Protein AF-A0A497GZ08-F1 (afdb_monomer)

Radius of gyration: 12.35 Å; Cα contacts (8 Å, |Δi|>4): 46; chains: 1; bou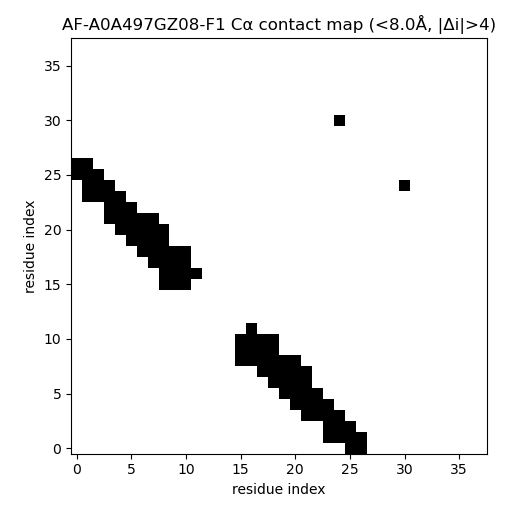nding box: 26×13×33 Å

Mean predicted aligned error: 2.53 Å

Nearest PDB structures (foldseek):
  9fw3-assembly1_B  TM=8.193E-01  e=7.513E+00  Mycolicibacterium thermoresistibile ATCC 19527
  3cw1-assembly2_M  TM=3.622E-01  e=8.007E+00  Homo sapiens

Secondary structure (DSSP, 8-state):
--EEEEEEEEEETTEEEEEEEEEEE-TT-------S--

Solvent-accessible surface area (backbone atoms only — not comparable to full-atom values): 2672 Å² total; per-residue (Å²): 110,74,49,77,44,73,61,40,64,44,70,60,90,91,45,70,80,35,73,64,40,68,49,78,44,57,62,93,62,87,84,84,93,84,76,75,95,126

Structure (mmCIF, N/CA/C/O backbone):
data_AF-A0A497GZ08-F1
#
_entry.id   AF-A0A497GZ08-F1
#
loop_
_atom_site.group_PDB
_atom_site.id
_atom_site.type_symbol
_atom_site.label_atom_id
_atom_site.label_alt_id
_atom_site.label_comp_id
_atom_site.label_asym_id
_atom_site.label_entity_id
_atom_site.label_seq_id
_atom_site.pdbx_PDB_ins_code
_atom_site.Cartn_x
_atom_site.Cartn_y
_atom_site.Cartn_z
_atom_site.occupancy
_atom_site.B_iso_or_equiv
_atom_site.auth_seq_id
_atom_site.auth_comp_id
_atom_site.auth_asym_id
_atom_site.auth_atom_id
_atom_site.pdbx_PDB_model_num
ATOM 1 N N . MET A 1 1 ? -14.799 5.683 12.417 1.00 82.56 1 MET A N 1
ATOM 2 C CA . MET A 1 1 ? -14.460 6.068 11.026 1.00 82.56 1 MET A CA 1
ATOM 3 C C . MET A 1 1 ? -13.963 4.834 10.280 1.00 82.56 1 MET A C 1
ATOM 5 O O . MET A 1 1 ? -13.189 4.084 10.848 1.00 82.56 1 MET A O 1
ATOM 9 N N . LYS A 1 2 ? -14.422 4.595 9.045 1.00 94.19 2 LYS A N 1
ATOM 10 C CA . LYS A 1 2 ? -14.021 3.442 8.211 1.00 94.19 2 LYS A CA 1
ATOM 11 C C . LYS A 1 2 ? -13.092 3.917 7.090 1.00 94.19 2 LYS A C 1
ATOM 13 O O . LYS A 1 2 ? -13.364 4.964 6.502 1.00 94.19 2 LYS A O 1
ATOM 18 N N . VAL A 1 3 ? -12.047 3.153 6.768 1.00 97.62 3 VAL A N 1
ATOM 19 C CA . VAL A 1 3 ? -11.179 3.388 5.597 1.00 97.62 3 VAL A CA 1
ATOM 20 C C . VAL A 1 3 ? -11.428 2.299 4.557 1.00 97.62 3 VAL A C 1
ATOM 22 O O . VAL A 1 3 ? -11.645 1.134 4.891 1.00 97.62 3 VAL A O 1
ATOM 25 N N . THR A 1 4 ? -11.454 2.667 3.276 1.00 97.94 4 THR A N 1
ATOM 26 C CA . THR A 1 4 ? -11.684 1.715 2.184 1.00 97.94 4 THR A CA 1
ATOM 27 C C . THR A 1 4 ? -10.874 2.095 0.949 1.00 97.94 4 THR A C 1
ATOM 29 O O . THR A 1 4 ? -10.990 3.207 0.439 1.00 97.94 4 THR A O 1
ATOM 32 N N . LEU A 1 5 ? -10.081 1.145 0.462 1.00 98.12 5 LEU A N 1
ATOM 33 C CA . LEU A 1 5 ? -9.387 1.160 -0.819 1.00 98.12 5 LEU A CA 1
ATOM 34 C C . LEU A 1 5 ? -10.086 0.155 -1.736 1.00 98.12 5 LEU A C 1
ATOM 36 O O . LEU A 1 5 ? -10.235 -1.010 -1.367 1.00 98.12 5 LEU A O 1
ATOM 40 N N . LYS A 1 6 ? -10.515 0.604 -2.917 1.00 98.19 6 LYS A N 1
ATOM 41 C CA . LYS A 1 6 ? -11.118 -0.257 -3.942 1.00 98.19 6 LYS A CA 1
ATOM 42 C C . LYS A 1 6 ? -10.305 -0.153 -5.215 1.00 98.19 6 LYS A C 1
ATOM 44 O O . LYS A 1 6 ? -10.147 0.959 -5.718 1.00 98.19 6 LYS A O 1
ATOM 49 N N . SER A 1 7 ? -9.811 -1.287 -5.698 1.00 98.31 7 SER A N 1
ATOM 50 C CA . SER A 1 7 ? -8.999 -1.394 -6.913 1.00 98.31 7 SER A CA 1
ATOM 51 C C . SER A 1 7 ? -7.930 -0.303 -7.019 1.00 98.31 7 SER A C 1
ATOM 53 O O . SER A 1 7 ? -7.788 0.368 -8.043 1.00 98.31 7 SER A O 1
ATOM 55 N N . LEU A 1 8 ? -7.203 -0.068 -5.920 1.00 98.19 8 LEU A N 1
ATOM 56 C CA . LEU A 1 8 ? -6.136 0.921 -5.894 1.00 98.19 8 LEU A CA 1
ATOM 57 C C . LEU A 1 8 ? -4.989 0.424 -6.772 1.00 98.19 8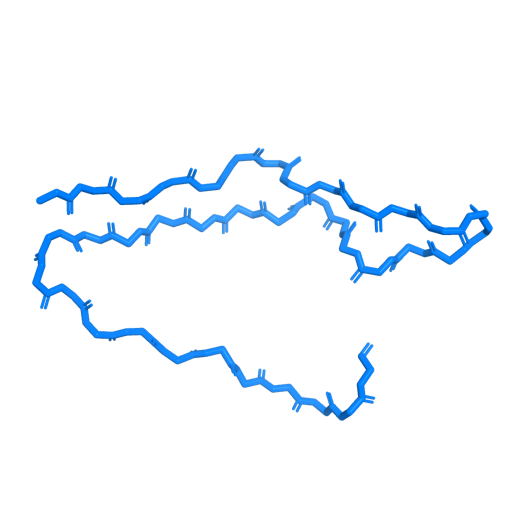 LEU A C 1
ATOM 59 O O . LEU A 1 8 ? -4.367 -0.592 -6.472 1.00 98.19 8 LEU A O 1
ATOM 63 N N . SER A 1 9 ? -4.664 1.205 -7.796 1.00 98.38 9 SER A N 1
ATOM 64 C CA . SER A 1 9 ? -3.485 0.998 -8.630 1.00 98.38 9 SER A CA 1
ATOM 65 C C . SER A 1 9 ? -2.624 2.256 -8.667 1.00 98.38 9 SER A C 1
ATOM 67 O O . SER A 1 9 ? -3.123 3.379 -8.780 1.00 98.38 9 SER A O 1
ATOM 69 N N . LYS A 1 10 ? -1.304 2.077 -8.614 1.00 97.88 10 LYS A N 1
ATOM 70 C CA . LYS A 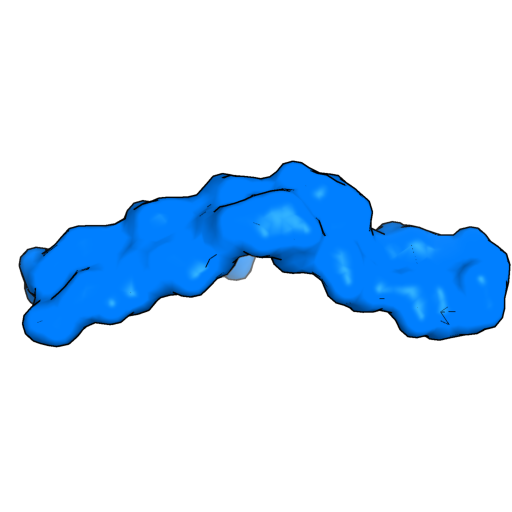1 10 ? -0.316 3.141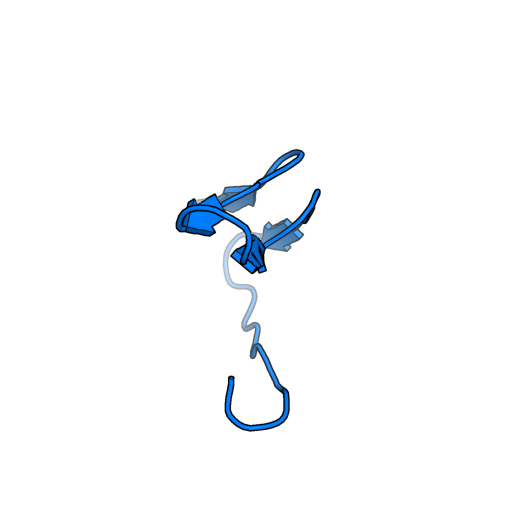 -8.778 1.00 97.88 10 LYS A CA 1
ATOM 71 C C . LYS A 1 10 ? 0.861 2.653 -9.605 1.00 97.88 10 LYS A C 1
ATOM 73 O O . LYS A 1 10 ? 1.631 1.797 -9.174 1.00 97.88 10 LYS A O 1
ATOM 78 N N . 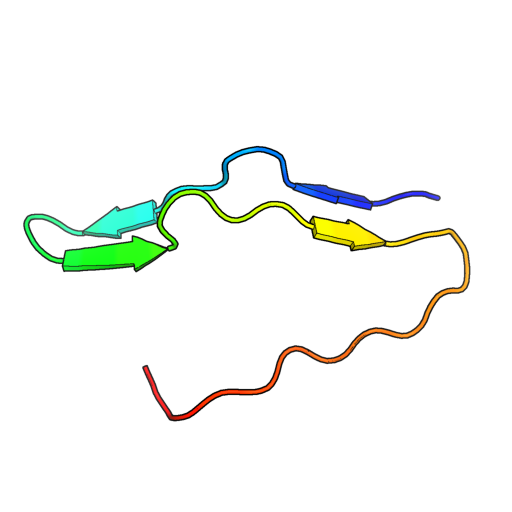TYR A 1 11 ? 1.026 3.259 -10.777 1.00 98.44 11 TYR A N 1
ATOM 79 C CA . TYR A 1 11 ? 2.087 2.919 -11.721 1.00 98.44 11 TYR A CA 1
ATOM 80 C C . TYR A 1 11 ? 3.046 4.094 -11.934 1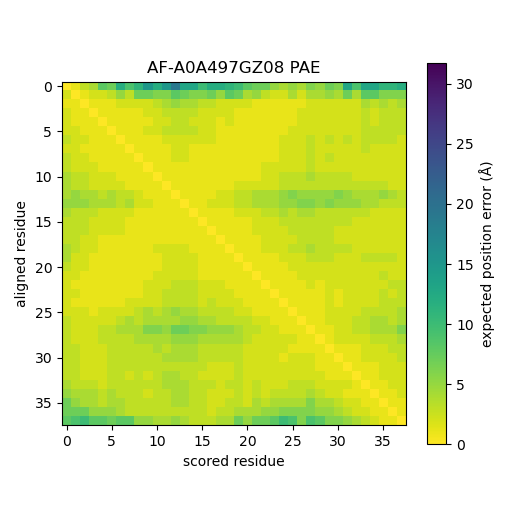.00 98.44 11 TYR A C 1
ATOM 82 O O . TYR A 1 11 ? 2.640 5.260 -11.922 1.00 98.44 11 TYR A O 1
ATOM 90 N N . PHE A 1 12 ? 4.317 3.768 -12.156 1.00 98.00 12 PHE A N 1
ATOM 91 C CA . PHE A 1 12 ? 5.388 4.695 -12.508 1.00 98.00 12 PHE A CA 1
ATOM 92 C C . PHE A 1 12 ? 6.043 4.219 -13.807 1.00 98.00 12 PHE A C 1
ATOM 94 O O . PHE A 1 12 ? 6.907 3.340 -13.816 1.00 98.00 12 PHE A O 1
ATOM 101 N N . GLY A 1 13 ? 5.590 4.768 -14.937 1.00 97.25 13 GLY A N 1
ATOM 102 C CA . GLY A 1 13 ? 5.996 4.289 -16.257 1.00 97.25 13 GLY A CA 1
ATOM 103 C C . GLY A 1 13 ? 5.626 2.815 -16.441 1.00 97.25 13 GLY A C 1
ATOM 104 O O . GLY A 1 13 ? 4.452 2.461 -16.415 1.00 97.25 13 GLY A O 1
ATOM 105 N N . LYS A 1 14 ? 6.637 1.956 -16.611 1.00 96.94 14 LYS A N 1
ATOM 106 C CA . LYS A 1 14 ? 6.448 0.502 -16.758 1.00 96.94 14 LYS A CA 1
ATOM 107 C C . LYS A 1 14 ? 6.305 -0.237 -15.423 1.00 96.94 14 LYS A C 1
ATOM 109 O O . LYS A 1 14 ? 5.944 -1.409 -15.425 1.00 96.94 14 LYS A O 1
ATOM 114 N N . VAL A 1 15 ? 6.610 0.416 -14.301 1.00 97.75 15 VAL A N 1
ATOM 115 C CA . VAL A 1 15 ? 6.583 -0.212 -12.977 1.00 97.75 15 VAL A CA 1
ATOM 116 C C . VAL A 1 15 ? 5.174 -0.146 -12.410 1.00 97.75 15 VAL A C 1
ATOM 118 O O . VAL A 1 15 ? 4.606 0.941 -12.284 1.00 97.75 15 VAL A O 1
ATOM 121 N N . ARG A 1 16 ? 4.629 -1.302 -12.027 1.00 97.69 16 ARG A N 1
ATOM 122 C CA . ARG A 1 16 ? 3.365 -1.392 -11.297 1.00 97.69 16 ARG A CA 1
ATOM 123 C C . ARG A 1 16 ? 3.646 -1.505 -9.801 1.00 97.69 16 ARG A C 1
ATOM 125 O O . ARG A 1 16 ? 3.884 -2.599 -9.315 1.00 97.69 16 ARG A O 1
ATOM 132 N N . ALA A 1 17 ? 3.686 -0.370 -9.104 1.00 97.50 17 ALA A N 1
ATOM 133 C CA . ALA A 1 17 ? 4.019 -0.337 -7.677 1.00 97.50 17 ALA A CA 1
ATOM 134 C C . ALA A 1 17 ? 2.857 -0.822 -6.798 1.00 97.50 17 ALA A C 1
ATOM 136 O O . ALA A 1 17 ? 3.066 -1.471 -5.784 1.00 97.50 17 ALA A O 1
ATOM 137 N N . VAL A 1 18 ? 1.624 -0.524 -7.205 1.00 97.69 18 VAL A N 1
ATOM 138 C CA . VAL A 1 18 ? 0.402 -1.075 -6.610 1.00 97.69 18 VAL A CA 1
ATOM 139 C C . VAL A 1 18 ? -0.507 -1.468 -7.767 1.00 97.69 18 VAL A C 1
ATOM 141 O O . VAL A 1 18 ? -0.692 -0.645 -8.663 1.00 97.69 18 VAL A O 1
ATOM 144 N N . ASP A 1 19 ? -1.039 -2.689 -7.789 1.00 97.94 19 ASP A N 1
ATOM 145 C CA . ASP A 1 19 ? -1.906 -3.193 -8.865 1.00 97.94 19 ASP A CA 1
ATOM 146 C C . ASP A 1 19 ? -3.154 -3.855 -8.256 1.00 97.94 19 ASP A C 1
ATOM 148 O O . ASP A 1 19 ? -3.041 -4.877 -7.584 1.00 97.94 19 ASP A O 1
ATOM 152 N N . ASP A 1 20 ? -4.316 -3.225 -8.446 1.00 98.25 20 ASP A N 1
ATOM 153 C CA . ASP A 1 20 ? -5.65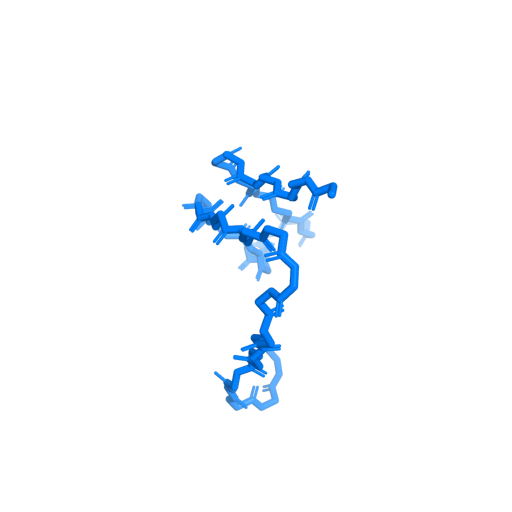3 -3.698 -8.051 1.00 98.25 20 ASP A CA 1
ATOM 154 C C . ASP A 1 20 ? -5.803 -4.113 -6.573 1.00 98.25 20 ASP A C 1
ATOM 156 O O . ASP A 1 20 ? -6.393 -5.138 -6.222 1.00 98.25 20 ASP A O 1
ATOM 160 N N . VAL A 1 21 ? -5.280 -3.292 -5.660 1.00 97.88 21 VAL A N 1
ATOM 161 C CA . VAL A 1 21 ? -5.361 -3.578 -4.222 1.00 97.88 21 VAL A CA 1
ATOM 162 C C . VAL A 1 21 ? -6.710 -3.152 -3.648 1.00 97.88 21 VAL A C 1
ATOM 164 O O . VAL A 1 21 ? -7.147 -2.007 -3.794 1.00 97.88 21 VAL A O 1
ATOM 167 N N . ASN A 1 22 ? -7.340 -4.076 -2.923 1.00 98.06 22 ASN A N 1
ATOM 168 C CA . ASN A 1 22 ? -8.579 -3.864 -2.185 1.00 98.06 22 ASN A CA 1
ATOM 169 C C . ASN A 1 22 ? -8.316 -4.048 -0.683 1.00 98.06 22 ASN A C 1
ATOM 171 O O . ASN A 1 22 ? -7.764 -5.067 -0.275 1.00 98.06 22 ASN A O 1
ATOM 175 N N . LEU A 1 23 ? -8.695 -3.061 0.133 1.00 97.75 23 LEU A N 1
ATOM 176 C CA . LEU A 1 23 ? -8.512 -3.086 1.587 1.00 97.75 23 LEU A CA 1
ATOM 177 C C . LEU A 1 23 ? -9.667 -2.361 2.276 1.00 97.75 23 LEU A C 1
ATOM 179 O O . LEU A 1 23 ? -10.008 -1.235 1.916 1.00 97.75 23 LEU A O 1
ATOM 183 N N . GLU A 1 24 ? -10.221 -2.973 3.314 1.00 97.94 24 GLU A N 1
ATOM 184 C CA . GLU A 1 24 ? -11.165 -2.330 4.221 1.00 97.94 24 GLU A CA 1
ATOM 185 C C . GLU A 1 24 ? -10.586 -2.361 5.632 1.00 97.94 24 GLU A C 1
ATOM 187 O O . GLU A 1 24 ? -10.109 -3.401 6.071 1.00 97.94 24 GLU A O 1
ATOM 192 N N . ILE A 1 25 ? -10.615 -1.218 6.317 1.00 97.69 25 ILE A N 1
ATOM 193 C CA . ILE A 1 25 ? -10.214 -1.103 7.721 1.00 97.69 25 ILE A CA 1
ATOM 194 C C . ILE A 1 25 ? -11.413 -0.559 8.489 1.00 97.69 25 ILE A C 1
ATOM 196 O O . ILE A 1 25 ? -11.923 0.532 8.185 1.00 97.69 25 ILE A O 1
ATOM 200 N N . GLY A 1 26 ? -11.887 -1.353 9.442 1.00 97.81 26 GLY A N 1
ATOM 201 C CA . GLY A 1 26 ? -12.987 -1.029 10.331 1.00 97.81 26 GLY A CA 1
ATOM 202 C C . GLY A 1 26 ? -12.623 0.031 11.368 1.00 97.81 26 GLY A C 1
ATOM 203 O O . GLY A 1 26 ? -11.465 0.388 11.574 1.00 97.81 26 GLY A O 1
ATOM 204 N N . ASP A 1 27 ? -13.646 0.551 12.040 1.00 97.38 27 ASP A N 1
ATOM 205 C CA . ASP A 1 27 ? -13.439 1.504 13.127 1.00 97.38 27 ASP A CA 1
ATOM 206 C C . ASP A 1 27 ? -12.793 0.821 14.339 1.00 97.38 27 ASP A C 1
ATOM 208 O O . ASP A 1 27 ? -13.249 -0.237 14.768 1.00 97.38 27 ASP A O 1
ATOM 212 N N . GLY A 1 28 ? -11.732 1.422 14.883 1.00 96.00 28 GLY A N 1
ATOM 213 C CA . GLY A 1 28 ? -10.962 0.856 15.997 1.00 96.00 28 GLY A CA 1
ATOM 214 C C . GLY A 1 28 ? -10.079 -0.347 15.635 1.00 96.00 28 GLY A C 1
ATOM 215 O O . GLY A 1 28 ? -9.442 -0.913 16.522 1.00 96.00 28 GLY A O 1
ATOM 216 N N . GLU A 1 29 ? -10.018 -0.736 14.359 1.00 96.62 29 GLU A N 1
ATOM 217 C CA . GLU A 1 29 ? -9.199 -1.855 13.897 1.00 96.62 29 GLU A CA 1
ATOM 218 C C . GLU A 1 29 ? -7.724 -1.447 13.760 1.00 96.62 29 GLU A C 1
ATOM 220 O O . GLU A 1 29 ? -7.396 -0.398 13.201 1.00 96.62 29 GLU A O 1
ATOM 225 N N . PHE A 1 30 ? -6.822 -2.293 14.263 1.00 96.06 30 PHE A N 1
ATOM 226 C CA . PHE A 1 30 ? -5.381 -2.120 14.102 1.00 96.06 30 PHE A CA 1
ATOM 227 C C . PHE A 1 30 ? -4.870 -3.038 12.991 1.00 96.06 30 PHE A C 1
ATOM 229 O O . PHE A 1 30 ? -4.969 -4.259 13.099 1.00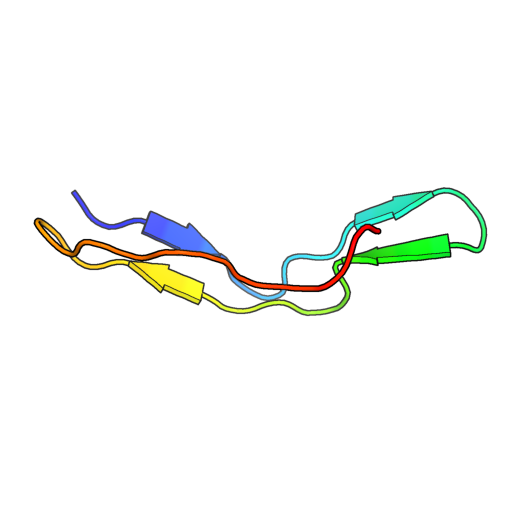 96.06 30 PHE A O 1
ATOM 236 N N . VAL A 1 31 ? -4.283 -2.452 11.947 1.00 96.19 31 VAL A N 1
ATOM 237 C CA . VAL A 1 31 ? -3.788 -3.177 10.769 1.00 96.19 31 VAL A CA 1
ATOM 238 C C . VAL A 1 31 ? -2.325 -2.822 10.517 1.00 96.19 31 VAL A C 1
ATOM 240 O O . VAL A 1 31 ? -1.940 -1.657 10.597 1.00 96.19 31 VAL A O 1
ATOM 243 N N . ALA A 1 32 ? -1.516 -3.825 10.173 1.00 96.94 32 ALA A N 1
ATOM 244 C CA . ALA A 1 32 ? -0.140 -3.651 9.720 1.00 96.94 32 ALA A CA 1
ATOM 245 C C . ALA A 1 32 ? 0.017 -4.187 8.292 1.00 96.94 32 ALA A C 1
ATOM 247 O O .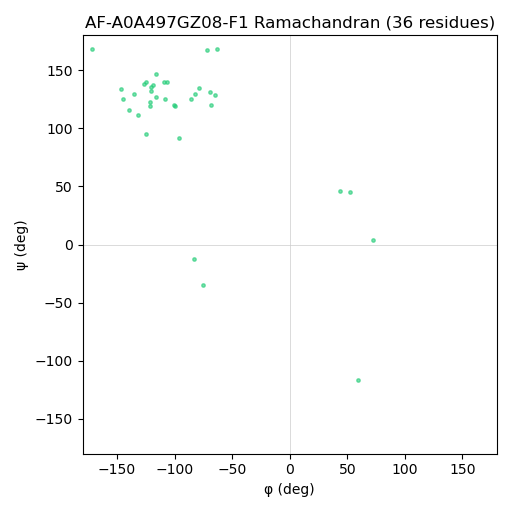 ALA A 1 32 ? -0.477 -5.267 7.971 1.00 96.94 32 ALA A O 1
ATOM 248 N N . LEU A 1 33 ? 0.730 -3.441 7.447 1.00 95.19 33 LEU A N 1
ATOM 249 C CA . LEU A 1 33 ? 1.114 -3.880 6.107 1.00 95.19 33 LEU A CA 1
ATOM 250 C C . LEU A 1 33 ? 2.564 -4.364 6.160 1.00 95.19 33 LEU A C 1
ATOM 252 O O . LEU A 1 33 ? 3.460 -3.600 6.515 1.00 95.19 33 LEU A O 1
ATOM 256 N N . LEU A 1 34 ? 2.782 -5.639 5.843 1.00 96.75 34 LEU A N 1
ATOM 257 C CA . LEU A 1 34 ? 4.082 -6.303 5.918 1.00 96.75 34 LEU A CA 1
ATOM 258 C C . LEU A 1 34 ? 4.477 -6.817 4.536 1.00 96.75 34 LEU A C 1
ATOM 260 O O . LEU A 1 34 ? 3.671 -7.434 3.842 1.00 96.75 34 LEU A O 1
ATOM 264 N N . GLY A 1 35 ? 5.732 -6.594 4.165 1.00 94.88 35 GLY A N 1
ATOM 265 C CA . GLY A 1 35 ? 6.296 -7.032 2.898 1.00 94.88 35 GLY A CA 1
ATOM 266 C C . GLY A 1 35 ? 7.808 -6.808 2.854 1.00 94.88 35 GLY A C 1
ATOM 267 O O . GLY A 1 35 ? 8.358 -6.159 3.750 1.00 94.88 35 GLY A O 1
ATOM 268 N N . PRO A 1 36 ? 8.496 -7.374 1.850 1.00 96.81 36 PRO A N 1
ATOM 269 C CA . PRO A 1 36 ? 9.890 -7.042 1.578 1.00 96.81 36 PRO A CA 1
ATOM 270 C C . PRO A 1 36 ? 10.033 -5.563 1.185 1.00 96.81 36 PRO A C 1
ATOM 272 O O . PRO A 1 36 ? 9.048 -4.884 0.914 1.00 96.81 36 PRO A O 1
ATOM 275 N N . SER A 1 37 ? 11.267 -5.060 1.137 1.00 94.12 37 SER A N 1
ATOM 276 C CA . SER A 1 37 ? 11.525 -3.714 0.620 1.00 94.12 37 SER A CA 1
ATOM 277 C C . SER A 1 37 ? 11.177 -3.615 -0.868 1.00 94.12 37 SER A C 1
ATOM 279 O O . SER A 1 37 ? 11.711 -4.387 -1.668 1.00 94.12 37 SER A O 1
ATOM 281 N N . GLY A 1 38 ? 10.379 -2.604 -1.220 1.00 86.31 38 GLY A N 1
ATOM 282 C CA . GLY A 1 38 ? 9.891 -2.356 -2.583 1.00 86.31 38 GLY A CA 1
ATOM 283 C C . GLY A 1 38 ? 8.460 -2.829 -2.772 1.00 86.31 38 GLY A C 1
ATOM 284 O O . GLY A 1 38 ? 8.055 -2.892 -3.951 1.00 86.31 38 GLY A O 1
#

Foldseek 3Di:
DKDWDAQDWDDDVPDTPDGGDTDIADPPGDDDDDDDDD

Sequence (38 aa):
MKVTLKSLSKYFGKVRAVDDVNLEIGDGEFVALLGPSG

pLDDT: mean 96.56, std 3.09, range [82.56, 98.44]